Protein AF-A0A6F9CZ52-F1 (afdb_monomer_lite)

Structure (mmCIF, N/CA/C/O backbone):
data_AF-A0A6F9CZ52-F1
#
_entry.id   AF-A0A6F9CZ52-F1
#
loop_
_atom_site.group_PDB
_atom_site.id
_atom_site.type_symbol
_atom_site.label_atom_id
_atom_site.label_alt_id
_atom_site.label_comp_id
_atom_site.label_asym_id
_atom_site.label_entity_id
_atom_site.label_seq_id
_atom_site.pdbx_PDB_ins_code
_atom_site.Cartn_x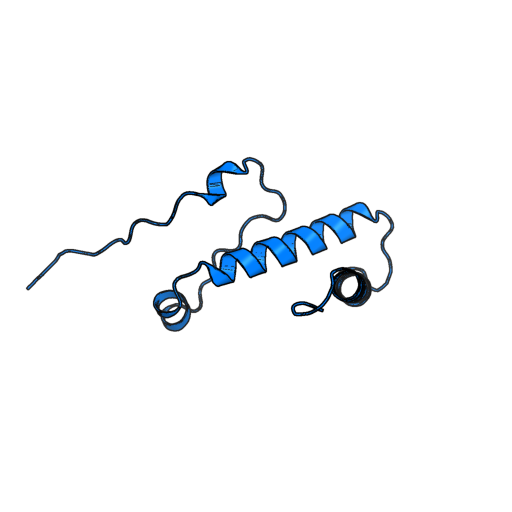
_atom_site.Cartn_y
_atom_site.Cartn_z
_atom_site.occupancy
_atom_site.B_iso_or_equiv
_atom_site.auth_seq_id
_atom_site.auth_comp_id
_atom_site.auth_asym_id
_atom_site.auth_atom_id
_atom_site.pdbx_PDB_model_num
ATOM 1 N N . GLY A 1 1 ? -4.238 -10.393 2.223 1.00 65.62 1 GLY A N 1
ATOM 2 C CA . GLY A 1 1 ? -4.101 -9.009 2.709 1.00 65.62 1 GLY A CA 1
ATOM 3 C C . GLY A 1 1 ? -3.866 -8.102 1.530 1.00 65.62 1 GLY A C 1
ATOM 4 O O . GLY A 1 1 ? -4.827 -7.612 0.975 1.00 65.62 1 GLY A O 1
ATOM 5 N N . ILE A 1 2 ? -2.613 -7.977 1.095 1.00 72.25 2 ILE A N 1
ATOM 6 C CA . ILE A 1 2 ? -2.199 -7.165 -0.063 1.00 72.25 2 ILE A CA 1
ATOM 7 C C . ILE A 1 2 ? -2.978 -7.499 -1.354 1.00 72.25 2 ILE A C 1
ATOM 9 O O . ILE A 1 2 ? -3.606 -6.621 -1.933 1.00 72.25 2 ILE A O 1
ATOM 13 N N . LEU A 1 3 ? -3.029 -8.776 -1.745 1.00 79.25 3 LEU A N 1
ATOM 14 C CA . LEU A 1 3 ? -3.792 -9.256 -2.912 1.00 79.25 3 LEU A CA 1
ATOM 15 C C . LEU A 1 3 ? -5.273 -9.549 -2.597 1.00 79.25 3 LEU A C 1
ATOM 17 O O . LEU A 1 3 ? -5.934 -10.289 -3.316 1.00 79.25 3 LEU A O 1
ATOM 21 N N . SER A 1 4 ? -5.779 -9.067 -1.462 1.00 79.25 4 SER A N 1
ATOM 22 C CA . SER A 1 4 ? -7.135 -9.349 -0.974 1.00 79.25 4 SER A CA 1
ATOM 23 C C . SER A 1 4 ? -7.884 -8.043 -0.706 1.00 79.25 4 SER A C 1
ATOM 25 O O . SER A 1 4 ? -7.353 -6.959 -0.944 1.00 79.25 4 SER A O 1
ATOM 27 N N . ASP A 1 5 ? -9.106 -8.150 -0.189 1.00 87.50 5 ASP A N 1
ATOM 28 C CA . ASP A 1 5 ? -9.927 -7.003 0.197 1.00 87.50 5 ASP A CA 1
ATOM 29 C C . ASP A 1 5 ? -9.310 -6.150 1.328 1.00 87.50 5 ASP A C 1
ATOM 31 O O . ASP A 1 5 ? -8.508 -6.635 2.142 1.00 87.50 5 ASP A O 1
ATOM 35 N N . ASP A 1 6 ? -9.716 -4.879 1.386 1.00 89.94 6 ASP A N 1
ATOM 36 C CA . ASP A 1 6 ? -9.268 -3.895 2.374 1.00 89.94 6 ASP A CA 1
ATOM 37 C C . ASP A 1 6 ? -9.529 -4.331 3.812 1.00 89.94 6 ASP A C 1
ATOM 39 O O . ASP A 1 6 ? -8.670 -4.107 4.661 1.00 89.94 6 ASP A O 1
ATOM 43 N N . GLY A 1 7 ? -10.620 -5.047 4.103 1.00 93.62 7 GLY A N 1
ATOM 44 C CA . GLY A 1 7 ? -10.872 -5.547 5.458 1.00 93.62 7 GLY A CA 1
ATOM 45 C C . GLY A 1 7 ? -9.779 -6.503 5.953 1.00 93.62 7 GLY A C 1
ATOM 46 O O . GLY A 1 7 ? -9.344 -6.442 7.106 1.00 93.62 7 GLY A O 1
ATOM 47 N N . VAL A 1 8 ? -9.262 -7.359 5.066 1.00 94.88 8 VAL A N 1
ATOM 48 C CA . VAL A 1 8 ? -8.185 -8.308 5.397 1.00 94.88 8 VAL A CA 1
ATOM 49 C C . VAL A 1 8 ? -6.849 -7.583 5.553 1.00 94.88 8 VAL A C 1
ATOM 51 O O . VAL A 1 8 ? -6.047 -7.944 6.420 1.00 94.88 8 VAL A O 1
ATOM 54 N N . LEU A 1 9 ? -6.587 -6.573 4.718 1.00 94.06 9 LEU A N 1
ATOM 55 C CA . LEU A 1 9 ? -5.391 -5.740 4.831 1.00 94.06 9 LEU A CA 1
ATOM 56 C C . LEU A 1 9 ? -5.419 -4.905 6.120 1.00 94.06 9 LEU A C 1
ATOM 58 O O . LEU A 1 9 ? -4.443 -4.932 6.867 1.00 94.06 9 LEU A O 1
ATOM 62 N N . ALA A 1 10 ? -6.547 -4.267 6.434 1.00 95.38 10 ALA A N 1
ATOM 63 C CA . ALA A 1 10 ? -6.766 -3.506 7.661 1.00 95.38 10 ALA A CA 1
ATOM 64 C C . ALA A 1 10 ? -6.544 -4.377 8.900 1.00 95.38 10 ALA A C 1
ATOM 66 O O . ALA A 1 10 ? -5.787 -4.004 9.792 1.00 95.38 10 ALA A O 1
ATOM 67 N N . ALA A 1 11 ? -7.124 -5.581 8.933 1.00 94.75 11 ALA A N 1
ATOM 68 C CA . ALA A 1 11 ? -6.939 -6.512 10.044 1.00 94.75 11 ALA A CA 1
ATOM 69 C C . ALA A 1 11 ? -5.470 -6.941 10.214 1.00 94.75 11 ALA A C 1
ATOM 71 O O . ALA A 1 11 ? -4.980 -7.076 11.340 1.00 94.75 11 ALA A O 1
ATOM 72 N N . ALA A 1 12 ? -4.748 -7.154 9.109 1.00 95.50 12 ALA A N 1
ATOM 73 C CA . ALA A 1 12 ? -3.327 -7.488 9.147 1.00 95.50 12 ALA A CA 1
ATOM 74 C C . ALA A 1 12 ? -2.477 -6.314 9.659 1.00 95.50 12 ALA A C 1
ATOM 76 O O . ALA A 1 12 ? -1.615 -6.518 10.515 1.00 95.50 12 ALA A O 1
ATOM 77 N N . LEU A 1 13 ? -2.744 -5.095 9.184 1.00 95.31 13 LEU A N 1
ATOM 78 C CA . LEU A 1 13 ? -2.071 -3.876 9.636 1.00 95.31 13 LEU A CA 1
ATOM 79 C C . LEU A 1 13 ? -2.352 -3.604 11.115 1.00 95.31 13 LEU A C 1
ATOM 81 O O . LEU A 1 13 ? -1.422 -3.381 11.884 1.00 95.31 13 LEU A O 1
ATOM 85 N N . TRP A 1 14 ? -3.604 -3.723 11.546 1.00 96.44 14 TRP A N 1
ATOM 86 C CA . TRP A 1 14 ? -3.995 -3.560 12.943 1.00 96.44 14 TRP A CA 1
ATOM 87 C C . TRP A 1 14 ? -3.281 -4.555 13.866 1.00 96.44 14 TRP A C 1
ATOM 89 O O . TRP A 1 14 ? -2.747 -4.188 14.912 1.00 96.44 14 TRP A O 1
ATOM 99 N N . ARG A 1 15 ? -3.204 -5.827 13.467 1.00 96.75 15 ARG A N 1
ATOM 100 C CA . ARG A 1 15 ? -2.508 -6.840 14.264 1.00 96.75 15 ARG A CA 1
ATOM 101 C C . ARG A 1 15 ? -1.000 -6.599 14.327 1.00 96.75 15 ARG A C 1
ATOM 103 O O . ARG A 1 15 ? -0.423 -6.775 15.393 1.00 96.75 15 ARG A O 1
ATOM 110 N N . ASN A 1 16 ? -0.380 -6.241 13.204 1.00 95.88 16 ASN A N 1
ATOM 111 C CA . ASN A 1 16 ? 1.077 -6.255 13.073 1.00 95.88 16 ASN A CA 1
ATOM 112 C C . ASN A 1 16 ? 1.727 -4.897 13.370 1.00 95.88 16 ASN A C 1
ATOM 114 O O . ASN A 1 16 ? 2.766 -4.860 14.013 1.00 95.88 16 ASN A O 1
ATOM 118 N N . MET A 1 17 ? 1.137 -3.795 12.904 1.00 92.94 17 MET A N 1
ATOM 119 C CA . MET A 1 17 ? 1.695 -2.440 13.048 1.00 92.94 17 MET A CA 1
ATOM 120 C C . MET A 1 17 ? 1.199 -1.751 14.316 1.00 92.94 17 MET A C 1
ATOM 122 O O . MET A 1 17 ? 1.938 -1.008 14.948 1.00 92.94 17 MET A O 1
ATOM 126 N N . PHE A 1 18 ? -0.041 -2.040 14.708 1.00 94.38 18 PHE A N 1
ATOM 127 C CA . PHE A 1 18 ? -0.676 -1.456 15.888 1.00 94.38 18 PHE A CA 1
ATOM 128 C C . PHE A 1 18 ? -0.696 -2.414 17.087 1.00 94.38 18 PHE A C 1
ATOM 130 O O . PHE A 1 18 ? -1.237 -2.080 18.130 1.00 94.38 18 PHE A O 1
ATOM 137 N N . ASN A 1 19 ? -0.144 -3.629 16.969 1.00 94.00 19 ASN A N 1
ATOM 138 C CA . ASN A 1 19 ? -0.177 -4.653 18.025 1.00 94.00 19 ASN A CA 1
ATOM 139 C C . ASN A 1 19 ? -1.589 -4.890 18.609 1.00 94.00 19 ASN A C 1
ATOM 141 O O . ASN A 1 19 ? -1.766 -5.113 19.807 1.00 94.00 19 ASN A O 1
ATOM 145 N N . ARG A 1 20 ? -2.616 -4.832 17.749 1.00 92.88 20 ARG A N 1
ATOM 146 C CA . ARG A 1 20 ? -4.041 -4.903 18.120 1.00 92.88 20 ARG A CA 1
ATOM 147 C C . ARG A 1 20 ? -4.535 -3.745 19.005 1.00 92.88 20 ARG A C 1
ATOM 149 O O . ARG A 1 20 ? -5.591 -3.855 19.622 1.00 92.88 20 ARG A O 1
ATOM 156 N N . GLN A 1 21 ? -3.805 -2.637 19.064 1.00 92.06 21 GLN A N 1
ATOM 157 C CA . GLN A 1 21 ? -4.139 -1.439 19.832 1.00 92.06 21 GLN A CA 1
ATOM 158 C C . GLN A 1 21 ? -4.089 -0.209 18.924 1.00 92.06 21 GLN A C 1
ATOM 160 O O . GLN A 1 21 ? -3.031 0.209 18.471 1.00 92.06 21 GLN A O 1
ATOM 165 N N . CYS A 1 22 ? -5.247 0.379 18.641 1.00 92.38 22 CYS A N 1
ATOM 166 C CA . CYS A 1 22 ? -5.353 1.560 17.792 1.00 92.38 22 CYS A CA 1
ATOM 167 C C . CYS A 1 22 ? -6.387 2.496 18.413 1.00 92.38 22 CYS A C 1
ATOM 169 O O . CYS A 1 22 ? -7.575 2.181 18.420 1.00 92.38 22 CYS A O 1
ATOM 171 N N . GLU A 1 23 ? -5.915 3.596 18.998 1.00 92.25 23 GLU A N 1
ATOM 172 C CA . GLU A 1 23 ? -6.772 4.580 19.671 1.00 92.25 23 GLU A CA 1
ATOM 173 C C . GLU A 1 23 ? -7.517 5.461 18.664 1.00 92.25 23 GLU A C 1
ATOM 175 O O . GLU A 1 23 ? -8.665 5.834 18.897 1.00 92.25 23 GLU A O 1
ATOM 180 N N . ASP A 1 24 ? -6.881 5.755 17.527 1.00 95.19 24 ASP A N 1
ATOM 181 C CA . ASP A 1 24 ? -7.466 6.539 16.446 1.00 95.19 24 ASP A CA 1
ATOM 182 C C . ASP A 1 24 ? -7.573 5.703 15.159 1.00 95.19 24 ASP A C 1
ATOM 184 O O . ASP A 1 24 ? -6.559 5.483 14.487 1.00 95.19 24 ASP A O 1
ATOM 188 N N . PRO A 1 25 ? -8.783 5.269 14.755 1.00 92.44 25 PRO A N 1
ATOM 189 C CA . PRO A 1 25 ? -8.971 4.455 13.555 1.00 92.44 25 PRO A CA 1
ATOM 190 C C . PRO A 1 25 ? -8.512 5.156 12.268 1.00 92.44 25 PRO A C 1
ATOM 192 O O . PRO A 1 25 ? -8.163 4.476 11.303 1.00 92.44 25 PRO A O 1
ATOM 195 N N . ARG A 1 26 ? -8.423 6.494 12.259 1.00 94.81 26 ARG A N 1
ATOM 196 C CA . ARG A 1 26 ? -7.902 7.260 11.115 1.00 94.81 26 ARG A CA 1
ATOM 197 C C . ARG A 1 26 ? -6.427 6.962 10.848 1.00 94.81 26 ARG A C 1
ATOM 199 O O . ARG A 1 26 ? -5.977 7.067 9.714 1.00 94.81 26 ARG A O 1
ATOM 206 N N . GLN A 1 27 ? -5.664 6.560 11.867 1.00 94.31 27 GLN A N 1
ATOM 20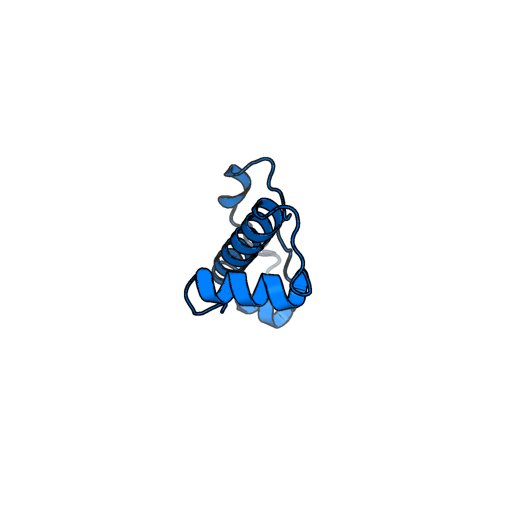7 C CA . GLN A 1 27 ? -4.273 6.138 11.682 1.00 94.31 27 GLN A CA 1
ATOM 208 C C . GLN A 1 27 ? -4.188 4.807 10.930 1.00 94.31 27 GLN A C 1
ATOM 210 O O . GLN A 1 27 ? -3.318 4.636 10.076 1.00 94.31 27 GLN A O 1
ATOM 215 N N . LEU A 1 28 ? -5.093 3.868 11.223 1.00 95.44 28 LEU A N 1
ATOM 216 C CA . LEU A 1 28 ? -5.168 2.597 10.505 1.00 95.44 28 LEU A CA 1
ATOM 217 C C . LEU A 1 28 ? -5.592 2.815 9.050 1.00 95.44 28 LEU A C 1
ATOM 219 O O . LEU A 1 28 ? -4.983 2.240 8.150 1.00 95.44 28 LEU A O 1
ATOM 223 N N . GLU A 1 29 ? -6.593 3.667 8.832 1.00 94.44 29 GLU A N 1
ATOM 224 C CA . GLU A 1 29 ? -7.045 4.069 7.499 1.00 94.44 29 GLU A CA 1
ATOM 225 C C . GLU A 1 29 ? -5.915 4.721 6.691 1.00 94.44 29 GLU A C 1
ATOM 227 O O . GLU A 1 29 ? -5.647 4.293 5.570 1.00 94.44 29 GLU A O 1
ATOM 232 N N . LEU A 1 30 ?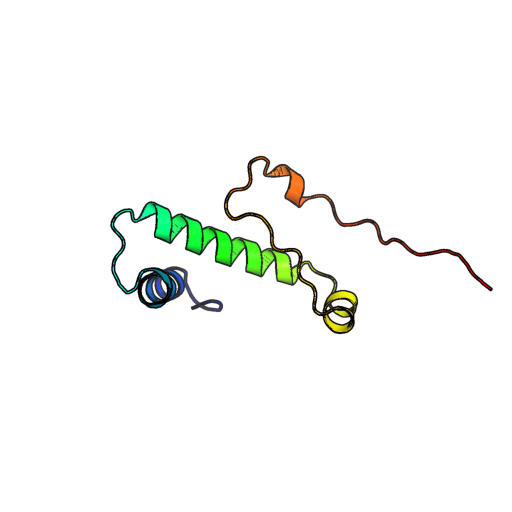 -5.171 5.662 7.284 1.00 94.62 30 LEU A N 1
ATOM 233 C CA . LEU A 1 30 ? -4.042 6.331 6.631 1.00 94.62 30 LEU A CA 1
ATOM 234 C C . LEU A 1 30 ? -2.951 5.343 6.185 1.00 94.62 30 LEU A C 1
ATOM 236 O O . LEU A 1 30 ? -2.441 5.436 5.068 1.00 94.62 30 LEU A O 1
ATOM 240 N N . ILE A 1 31 ? -2.584 4.382 7.040 1.00 94.12 31 ILE A N 1
ATOM 241 C CA . ILE A 1 31 ? -1.579 3.366 6.687 1.00 94.12 31 ILE A CA 1
ATOM 242 C C . ILE A 1 31 ? -2.118 2.421 5.611 1.00 94.12 31 ILE A C 1
ATOM 244 O O . ILE A 1 31 ? -1.379 2.053 4.698 1.00 94.12 31 ILE A O 1
ATOM 248 N N . LEU A 1 32 ? -3.393 2.035 5.687 1.00 94.31 32 LEU A N 1
ATOM 249 C CA . LEU A 1 32 ? -4.026 1.203 4.668 1.00 94.31 32 LEU A CA 1
ATOM 250 C C . LEU A 1 32 ? -4.016 1.895 3.301 1.00 94.31 32 LEU A C 1
ATOM 252 O O . LEU A 1 32 ? -3.568 1.298 2.319 1.00 94.31 32 LEU A O 1
ATOM 256 N N . GLU A 1 33 ? -4.438 3.158 3.249 1.00 93.25 33 GLU A N 1
ATOM 257 C CA . GLU A 1 33 ? -4.442 3.966 2.031 1.00 93.25 33 GLU A CA 1
ATOM 258 C C . GLU A 1 33 ? -3.024 4.110 1.464 1.00 93.25 33 GLU A C 1
ATOM 260 O O . GLU A 1 33 ? -2.798 3.923 0.266 1.00 93.25 33 GLU A O 1
ATOM 265 N N . TYR A 1 34 ? -2.040 4.370 2.325 1.00 93.38 34 TYR A N 1
ATOM 266 C CA . TYR A 1 34 ? -0.643 4.454 1.922 1.00 93.38 34 TYR A CA 1
ATOM 267 C C . TYR A 1 34 ? -0.125 3.154 1.310 1.00 93.38 34 TYR A C 1
ATOM 269 O O . TYR A 1 34 ? 0.475 3.189 0.236 1.00 93.38 34 TYR A O 1
ATOM 277 N N . VAL A 1 35 ? -0.385 2.006 1.942 1.00 93.00 35 VAL A N 1
ATOM 278 C CA . VAL A 1 35 ? 0.031 0.696 1.420 1.00 93.00 35 VAL A CA 1
ATOM 279 C C . VAL A 1 35 ? -0.595 0.438 0.048 1.00 93.00 35 VAL A C 1
ATOM 281 O O . VAL A 1 35 ? 0.098 -0.018 -0.861 1.00 93.00 35 VAL A O 1
ATOM 284 N N . ARG A 1 36 ? -1.873 0.791 -0.148 1.00 91.69 36 ARG A N 1
ATOM 285 C CA . ARG A 1 36 ? -2.540 0.684 -1.456 1.00 91.69 36 ARG A CA 1
ATOM 286 C C . ARG A 1 36 ? -1.886 1.569 -2.512 1.00 91.69 36 ARG A C 1
ATOM 288 O O . ARG A 1 36 ? -1.579 1.085 -3.601 1.00 91.69 36 ARG A O 1
ATOM 295 N N . LYS A 1 37 ? -1.610 2.830 -2.178 1.00 89.50 37 LYS A N 1
ATOM 296 C CA . LYS A 1 37 ? -0.911 3.766 -3.070 1.00 89.50 37 LYS A CA 1
ATOM 297 C C . LYS A 1 37 ? 0.497 3.283 -3.412 1.00 89.50 37 LYS A C 1
ATOM 299 O O . LYS A 1 37 ? 0.907 3.393 -4.564 1.00 89.50 37 LYS A O 1
ATOM 304 N N . GLN A 1 38 ? 1.246 2.748 -2.450 1.00 90.19 38 GLN A N 1
ATOM 305 C CA . GLN A 1 38 ? 2.592 2.242 -2.723 1.00 90.19 38 GLN A CA 1
ATOM 306 C C . GLN A 1 38 ? 2.565 1.021 -3.640 1.00 90.19 38 GLN A C 1
ATOM 308 O O . GLN A 1 38 ? 3.386 0.955 -4.543 1.00 90.19 38 GLN A O 1
ATOM 313 N N . MET A 1 39 ? 1.605 0.105 -3.484 1.00 89.75 39 MET A N 1
ATOM 314 C CA . MET A 1 39 ? 1.471 -1.025 -4.411 1.00 89.75 39 MET A CA 1
ATOM 315 C C . MET A 1 39 ? 1.191 -0.569 -5.840 1.00 89.75 39 MET A C 1
ATOM 317 O O . MET A 1 39 ? 1.926 -0.943 -6.744 1.00 89.75 39 MET A O 1
ATOM 321 N N . GLN A 1 40 ? 0.215 0.327 -6.018 1.00 87.38 40 GLN A N 1
ATOM 322 C CA . GLN A 1 40 ? -0.066 0.911 -7.333 1.00 87.38 40 GLN A CA 1
ATOM 323 C C . GLN A 1 40 ? 1.152 1.634 -7.918 1.00 87.38 40 GLN A C 1
ATOM 325 O O . GLN A 1 40 ? 1.345 1.630 -9.124 1.00 87.38 40 GLN A O 1
ATOM 330 N N . PHE A 1 41 ? 1.976 2.267 -7.079 1.00 87.31 41 PHE A N 1
ATOM 331 C CA . PHE A 1 41 ? 3.201 2.922 -7.532 1.00 87.31 41 PHE A CA 1
ATOM 332 C C . PHE A 1 41 ? 4.269 1.928 -7.972 1.00 87.31 41 PHE A C 1
ATOM 334 O O . PHE A 1 41 ? 4.873 2.139 -9.017 1.00 87.31 41 PHE A O 1
ATOM 341 N N . ILE A 1 42 ? 4.481 0.847 -7.220 1.00 88.94 42 ILE A N 1
ATOM 342 C CA . ILE A 1 42 ? 5.423 -0.209 -7.608 1.00 88.94 42 ILE A CA 1
ATOM 343 C C . ILE A 1 42 ? 5.048 -0.769 -8.982 1.00 88.94 42 ILE A C 1
ATOM 345 O O . ILE A 1 42 ? 5.931 -0.931 -9.816 1.00 88.94 42 ILE A O 1
ATOM 349 N N . ASP A 1 43 ? 3.754 -0.969 -9.249 1.00 87.62 43 ASP A N 1
ATOM 350 C CA . ASP A 1 43 ? 3.266 -1.456 -10.547 1.00 87.62 43 ASP A CA 1
ATOM 351 C C . ASP A 1 43 ? 3.571 -0.494 -11.716 1.00 87.62 43 ASP A C 1
ATOM 353 O O . ASP A 1 43 ? 3.504 -0.894 -12.876 1.00 87.62 43 ASP A O 1
ATOM 357 N N . THR A 1 44 ? 3.900 0.773 -11.431 1.00 86.75 44 THR A N 1
ATOM 358 C CA . THR A 1 44 ? 4.288 1.779 -12.440 1.00 86.75 44 THR A CA 1
ATOM 359 C C . THR A 1 44 ? 5.796 1.938 -12.616 1.00 86.75 44 THR A C 1
ATOM 361 O O . THR A 1 44 ? 6.219 2.682 -13.501 1.00 86.75 44 THR A O 1
ATOM 364 N N . LEU A 1 45 ? 6.609 1.297 -11.772 1.00 88.06 45 LEU A N 1
ATOM 365 C CA . LEU A 1 45 ? 8.063 1.376 -11.877 1.00 88.06 45 LEU A CA 1
ATOM 366 C C . LEU A 1 45 ? 8.568 0.536 -13.049 1.00 88.06 45 LEU A C 1
ATOM 368 O O . LEU A 1 45 ? 7.992 -0.498 -13.386 1.00 88.06 45 LEU A O 1
ATOM 372 N N . ASP A 1 46 ? 9.680 0.970 -13.637 1.00 87.62 46 ASP A N 1
ATOM 373 C CA . ASP A 1 46 ? 10.390 0.157 -14.615 1.00 87.62 46 ASP A CA 1
ATOM 374 C C . ASP A 1 46 ? 10.999 -1.070 -13.921 1.00 87.62 46 ASP A C 1
ATOM 376 O O . ASP A 1 46 ? 11.785 -0.959 -12.974 1.00 87.62 46 ASP A O 1
ATOM 380 N N . GLY A 1 47 ? 10.592 -2.254 -14.380 1.00 84.94 47 GLY A N 1
ATOM 381 C CA . GLY A 1 47 ? 11.044 -3.525 -13.838 1.00 84.94 47 GLY A CA 1
ATOM 382 C C . GLY A 1 47 ? 12.527 -3.786 -14.093 1.00 84.94 47 GLY A C 1
ATOM 383 O O . GLY A 1 47 ? 13.163 -4.417 -13.252 1.00 84.94 47 GLY A O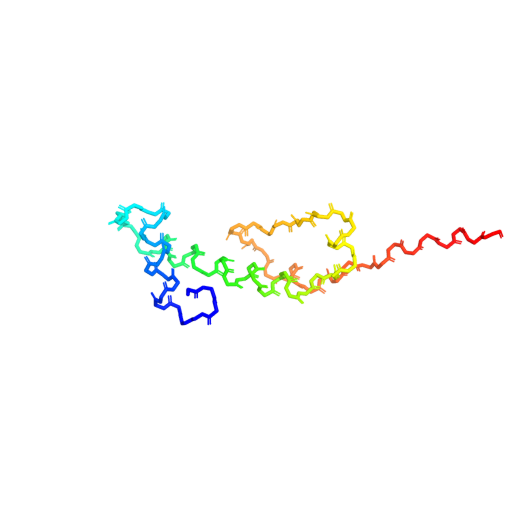 1
ATOM 384 N N . GLU A 1 48 ? 13.094 -3.300 -15.202 1.00 86.50 48 GLU A N 1
ATOM 385 C CA . GLU A 1 48 ? 14.520 -3.493 -15.495 1.00 86.50 48 GLU A CA 1
ATOM 386 C C . GLU A 1 48 ? 15.387 -2.677 -14.533 1.00 86.50 48 GLU A C 1
ATOM 388 O O . GLU A 1 48 ? 16.250 -3.240 -13.856 1.00 86.50 48 GLU A O 1
ATOM 393 N N . ASP A 1 49 ? 15.089 -1.387 -14.372 1.00 84.06 49 ASP A N 1
ATOM 394 C CA . ASP A 1 49 ? 15.776 -0.521 -13.409 1.00 84.06 49 ASP A CA 1
ATOM 395 C C . ASP A 1 49 ? 15.617 -1.026 -11.969 1.00 84.06 49 ASP A C 1
ATOM 397 O O . ASP A 1 49 ? 16.577 -1.021 -11.190 1.00 84.06 49 ASP A O 1
ATOM 401 N N . LEU A 1 50 ? 14.425 -1.508 -11.601 1.00 87.56 50 LEU A N 1
ATOM 402 C CA . LEU A 1 50 ? 14.177 -2.061 -10.272 1.00 87.56 50 LEU A CA 1
ATOM 403 C C . LEU A 1 50 ? 14.983 -3.344 -10.021 1.00 87.56 50 LEU A C 1
ATOM 405 O O . LEU A 1 50 ? 15.497 -3.528 -8.920 1.00 87.56 50 LEU A O 1
ATOM 409 N N . LEU A 1 51 ? 15.124 -4.223 -11.017 1.00 89.00 51 LEU A N 1
ATOM 410 C CA . LEU A 1 51 ? 15.929 -5.444 -10.899 1.00 89.00 51 LEU A CA 1
ATOM 411 C C . LEU A 1 51 ? 17.434 -5.150 -10.859 1.00 89.00 51 LEU A C 1
ATOM 413 O O . LEU A 1 51 ? 18.168 -5.859 -10.170 1.00 89.00 51 LEU A O 1
ATOM 417 N N . LEU A 1 52 ? 17.890 -4.120 -11.576 1.00 91.06 52 LEU A N 1
ATOM 418 C CA . LEU A 1 52 ? 19.299 -3.723 -11.616 1.00 91.06 52 LEU A CA 1
ATOM 419 C C . LEU A 1 52 ? 19.737 -2.984 -10.348 1.00 91.06 52 LEU A C 1
ATOM 421 O O . LEU A 1 52 ? 20.835 -3.224 -9.848 1.00 91.06 52 LEU A O 1
ATOM 425 N N . THR A 1 53 ? 18.897 -2.086 -9.831 1.00 90.06 53 THR A N 1
ATOM 426 C CA . THR A 1 53 ? 19.245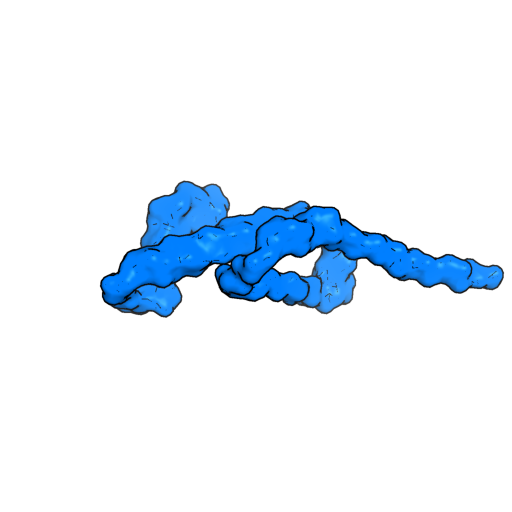 -1.231 -8.684 1.00 90.06 53 THR A CA 1
ATOM 427 C C . THR A 1 53 ? 18.749 -1.784 -7.352 1.00 90.06 53 THR A C 1
ATOM 429 O O . THR A 1 53 ? 19.381 -1.565 -6.321 1.00 90.06 53 THR A O 1
ATOM 432 N N . GLY A 1 54 ? 17.612 -2.488 -7.344 1.00 87.38 54 GLY A N 1
ATOM 433 C CA . GLY A 1 54 ? 16.900 -2.867 -6.123 1.00 87.38 54 GLY A CA 1
ATOM 434 C C . GLY A 1 54 ? 16.343 -1.675 -5.335 1.00 87.38 54 GLY A C 1
ATOM 435 O O . GLY A 1 54 ? 15.867 -1.853 -4.211 1.00 87.38 54 GLY A O 1
ATOM 436 N N . GLU A 1 55 ? 16.406 -0.459 -5.884 1.00 87.31 55 GLU A N 1
ATOM 437 C CA . GLU A 1 55 ? 16.035 0.761 -5.178 1.00 87.31 55 GLU A CA 1
ATOM 438 C C . GLU A 1 55 ? 14.600 1.180 -5.498 1.00 87.31 55 GLU A C 1
ATOM 440 O O . GLU A 1 55 ? 14.216 1.374 -6.649 1.00 87.31 55 GLU A O 1
ATOM 445 N N . VAL A 1 56 ? 13.812 1.409 -4.447 1.00 87.38 56 VAL A N 1
ATOM 446 C CA . VAL A 1 56 ? 12.488 2.029 -4.550 1.00 87.38 56 VAL A CA 1
ATOM 447 C C . VAL A 1 56 ? 12.504 3.340 -3.779 1.00 87.38 56 VAL A C 1
ATOM 449 O O . VAL A 1 56 ? 12.690 3.3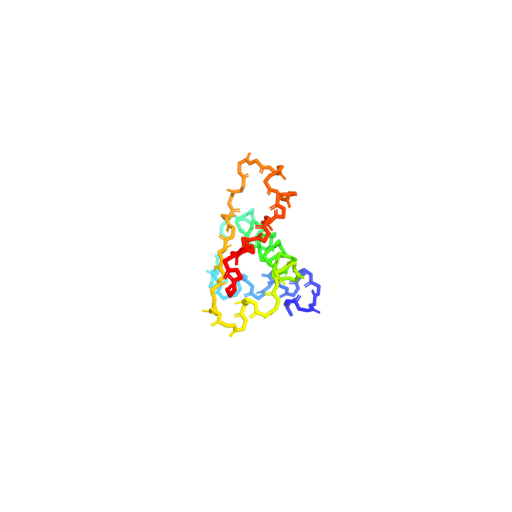65 -2.560 1.00 87.38 56 VAL A O 1
ATOM 452 N N . LYS A 1 57 ? 12.255 4.448 -4.480 1.00 86.94 57 LYS A N 1
ATOM 453 C CA . LYS A 1 57 ? 11.996 5.744 -3.843 1.00 86.94 57 LYS A CA 1
ATOM 454 C C . LYS A 1 57 ? 10.548 5.792 -3.372 1.00 86.94 57 LYS A C 1
ATOM 456 O O . LYS A 1 57 ? 9.661 6.231 -4.098 1.00 86.94 57 LYS A O 1
ATOM 461 N N . TRP A 1 58 ? 10.324 5.309 -2.154 1.00 87.12 58 TRP A N 1
ATOM 462 C CA . TRP A 1 58 ? 9.012 5.317 -1.513 1.00 87.12 58 TRP A CA 1
ATOM 463 C C . TRP A 1 58 ? 8.449 6.734 -1.406 1.00 87.12 58 TRP A C 1
ATOM 465 O O . TRP A 1 58 ? 9.163 7.680 -1.059 1.00 87.12 58 TRP A O 1
ATOM 475 N N . ARG A 1 59 ? 7.153 6.881 -1.687 1.00 86.31 59 ARG A N 1
ATOM 476 C CA . ARG A 1 59 ? 6.464 8.170 -1.555 1.00 86.31 59 ARG A CA 1
ATOM 477 C C . ARG A 1 59 ? 6.204 8.468 -0.073 1.00 86.31 59 ARG A C 1
ATOM 479 O O . ARG A 1 59 ? 6.179 7.545 0.738 1.00 86.31 59 ARG A O 1
ATOM 486 N N . PRO A 1 60 ? 6.028 9.733 0.331 1.00 90.12 60 PRO A N 1
ATOM 487 C CA . PRO A 1 60 ? 5.720 10.045 1.722 1.00 90.12 60 PRO A CA 1
ATOM 488 C C . PRO A 1 60 ? 4.342 9.504 2.132 1.00 90.12 60 PRO A C 1
ATOM 490 O O . PRO A 1 60 ? 3.423 9.428 1.320 1.00 90.12 60 PRO A O 1
ATOM 493 N N . LEU A 1 61 ? 4.183 9.194 3.424 1.00 88.19 61 LEU A N 1
ATOM 494 C CA . LEU A 1 61 ? 2.898 8.783 4.013 1.00 88.19 61 LEU A CA 1
ATOM 495 C C . LEU A 1 61 ? 1.808 9.851 3.833 1.00 88.19 61 LEU A C 1
ATOM 497 O O . LEU A 1 61 ? 0.649 9.534 3.584 1.00 88.19 61 LEU A O 1
ATOM 501 N N . LEU A 1 62 ? 2.200 11.120 3.951 1.00 86.81 62 LEU A N 1
ATOM 502 C CA . LEU A 1 62 ? 1.342 12.283 3.756 1.00 86.81 62 LEU A CA 1
ATOM 503 C C . LEU A 1 62 ? 1.819 13.036 2.514 1.00 86.81 62 LEU A C 1
ATOM 505 O O . LEU A 1 62 ? 2.872 13.679 2.535 1.00 86.81 62 LEU A O 1
ATOM 509 N N . GLU A 1 63 ? 1.046 12.971 1.437 1.00 74.12 63 GLU A N 1
ATOM 510 C CA . GLU A 1 63 ? 1.281 13.794 0.253 1.00 74.12 63 GLU A CA 1
ATOM 511 C C . GLU A 1 63 ? 0.632 15.169 0.457 1.00 74.12 63 GLU A C 1
ATOM 513 O O . GLU A 1 63 ? -0.558 15.271 0.749 1.00 74.12 63 GLU A O 1
ATOM 518 N N . LYS A 1 64 ? 1.421 16.239 0.318 1.00 68.62 64 LYS A N 1
ATOM 519 C CA . LYS A 1 64 ? 0.915 17.621 0.378 1.00 68.62 64 LYS A CA 1
ATOM 520 C C . LYS A 1 64 ? 0.307 18.071 -0.957 1.00 68.62 64 LYS A C 1
ATOM 522 O O . LYS A 1 64 ? -0.590 18.901 -0.943 1.00 68.62 64 LYS A O 1
ATOM 527 N N . ASP A 1 65 ? 0.752 17.467 -2.068 1.00 64.56 65 ASP A N 1
ATOM 528 C CA . ASP A 1 65 ? 0.361 17.811 -3.439 1.00 64.56 65 ASP A CA 1
ATOM 529 C C . ASP A 1 65 ? 0.108 16.554 -4.296 1.00 64.56 65 ASP A C 1
ATOM 531 O O . ASP A 1 65 ? 1.037 15.915 -4.805 1.00 64.56 65 ASP A O 1
ATOM 535 N N . ALA A 1 66 ? -1.171 16.234 -4.523 1.00 57.03 66 ALA A N 1
ATOM 536 C CA . ALA A 1 66 ? -1.619 15.072 -5.304 1.00 57.03 66 ALA A CA 1
ATOM 537 C C . ALA A 1 66 ? -1.239 15.123 -6.805 1.00 57.03 66 ALA A C 1
ATOM 539 O O . ALA A 1 66 ? -1.407 14.151 -7.531 1.00 57.03 66 ALA A O 1
ATOM 540 N N . GLN A 1 67 ? -0.721 16.250 -7.304 1.00 56.34 67 GLN A N 1
ATOM 541 C CA . GLN A 1 67 ? -0.313 16.416 -8.708 1.00 56.34 67 GLN A CA 1
ATOM 542 C C . GLN A 1 67 ? 1.109 15.913 -9.007 1.00 56.34 67 GLN A C 1
ATOM 544 O O . GLN A 1 67 ? 1.488 15.796 -10.173 1.00 56.34 67 GLN A O 1
ATOM 549 N N . SER A 1 68 ? 1.896 15.574 -7.980 1.00 56.34 68 SER A N 1
ATOM 550 C CA . SER A 1 68 ? 3.217 14.942 -8.148 1.00 56.34 68 SER A CA 1
ATOM 551 C C . SER A 1 68 ? 3.149 13.563 -8.831 1.00 56.34 68 SER A C 1
ATOM 553 O O . SER A 1 68 ? 4.143 13.104 -9.387 1.00 56.34 68 SER A O 1
ATOM 555 N N . ILE A 1 69 ? 1.956 12.961 -8.868 1.00 53.28 69 ILE A N 1
ATOM 556 C CA . ILE A 1 69 ? 1.635 11.621 -9.381 1.00 53.28 69 ILE A CA 1
ATOM 557 C C . ILE A 1 69 ? 1.845 11.478 -10.904 1.00 53.28 69 ILE A C 1
ATOM 559 O O . ILE A 1 69 ? 2.035 10.369 -11.390 1.00 53.28 69 ILE A O 1
ATOM 563 N N . LEU A 1 70 ? 1.837 12.573 -11.676 1.00 54.16 70 LEU A N 1
ATOM 564 C CA . LEU A 1 70 ? 1.843 12.516 -13.151 1.00 54.16 70 LEU A CA 1
ATOM 565 C C . LEU A 1 70 ? 3.218 12.711 -13.805 1.00 54.16 70 LEU A C 1
ATOM 567 O O . LEU A 1 70 ? 3.331 12.610 -15.028 1.00 54.16 70 LEU A O 1
ATOM 571 N N . LYS A 1 71 ? 4.271 13.021 -13.039 1.00 50.16 71 LYS A N 1
ATOM 572 C CA . LYS A 1 71 ? 5.607 13.214 -13.618 1.00 50.16 71 LYS A CA 1
ATOM 573 C C . LYS A 1 71 ? 6.315 11.871 -13.748 1.00 50.16 71 LYS A C 1
ATOM 575 O O . LYS A 1 71 ? 7.073 11.477 -12.868 1.00 50.16 71 LYS A O 1
ATOM 580 N N . VAL A 1 72 ? 6.068 11.197 -14.868 1.00 53.12 72 VAL A N 1
ATOM 581 C CA . VAL A 1 72 ? 6.911 10.090 -15.334 1.00 53.12 72 VAL A CA 1
ATOM 582 C C . VAL A 1 72 ? 8.356 10.605 -15.393 1.00 53.12 72 VAL A C 1
ATOM 584 O O . VAL A 1 72 ? 8.581 11.660 -16.000 1.00 53.12 72 VAL A O 1
ATOM 587 N N . PRO A 1 73 ? 9.331 9.941 -14.747 1.00 54.94 73 PRO A N 1
ATOM 588 C CA . PRO A 1 73 ? 10.730 10.311 -14.891 1.00 54.94 73 PRO A CA 1
ATOM 589 C C . PRO A 1 73 ? 11.094 10.225 -16.373 1.00 54.94 73 PRO A C 1
ATOM 591 O O . PRO A 1 73 ? 10.931 9.180 -16.996 1.00 54.94 73 PRO A O 1
ATOM 594 N N . THR A 1 74 ? 11.539 11.331 -16.968 1.00 52.50 74 THR A N 1
ATOM 595 C CA . THR A 1 74 ? 12.104 11.292 -18.319 1.00 52.50 74 THR A CA 1
ATOM 596 C C . THR A 1 74 ? 13.323 10.376 -18.293 1.00 52.50 74 THR A C 1
ATOM 598 O O . THR A 1 74 ? 14.192 10.602 -17.444 1.00 52.50 74 THR A O 1
ATOM 601 N N . PRO A 1 75 ? 13.415 9.371 -19.182 1.00 50.16 75 PRO A N 1
ATOM 602 C CA . PRO A 1 75 ? 14.577 8.503 -19.227 1.00 50.16 75 PRO A CA 1
ATOM 603 C C . PRO A 1 75 ? 15.805 9.365 -19.512 1.00 50.16 75 PRO A C 1
ATOM 605 O O . PRO A 1 75 ? 15.859 10.086 -20.511 1.00 50.16 75 PRO A O 1
ATOM 608 N N . THR A 1 76 ? 16.789 9.314 -18.618 1.00 52.03 76 THR A N 1
ATOM 609 C CA . THR A 1 76 ? 18.104 9.912 -18.863 1.00 52.03 76 THR A CA 1
ATOM 610 C C . THR A 1 76 ? 18.863 8.959 -19.780 1.00 52.03 76 THR A C 1
ATOM 612 O O . THR A 1 76 ? 19.769 8.259 -19.343 1.00 52.03 76 THR A O 1
ATOM 615 N N . TYR A 1 77 ? 18.448 8.871 -21.048 1.00 52.91 77 TYR A N 1
ATOM 616 C CA . TYR A 1 77 ? 19.257 8.206 -22.061 1.00 52.91 77 TYR A CA 1
ATOM 617 C C . TYR A 1 77 ? 20.496 9.075 -22.269 1.00 52.91 77 TYR A C 1
ATOM 619 O O . TYR A 1 77 ? 20.438 10.175 -22.821 1.00 52.91 77 TYR A O 1
ATOM 627 N N . ASN A 1 78 ? 21.617 8.625 -21.721 1.00 62.47 78 ASN A N 1
ATOM 628 C CA . ASN A 1 78 ? 22.925 9.180 -21.993 1.00 62.47 78 ASN A CA 1
ATOM 629 C C . ASN A 1 78 ? 23.299 8.829 -23.436 1.00 62.47 78 ASN A C 1
ATOM 631 O O . ASN A 1 78 ? 23.909 7.803 -23.706 1.00 62.47 78 ASN A O 1
ATOM 635 N N . ASP A 1 79 ? 22.955 9.738 -24.346 1.00 61.09 79 ASP A N 1
ATOM 636 C CA . ASP A 1 79 ? 23.268 9.730 -25.782 1.00 61.09 79 ASP A CA 1
ATOM 637 C C . ASP A 1 79 ? 24.780 9.895 -26.084 1.00 61.09 79 ASP A C 1
ATOM 639 O O . ASP A 1 79 ? 25.181 10.432 -27.115 1.00 61.09 79 ASP A O 1
ATOM 643 N N . ALA A 1 80 ? 25.661 9.440 -25.188 1.00 53.47 80 ALA A N 1
ATOM 644 C CA . ALA A 1 80 ? 27.089 9.325 -25.464 1.00 53.47 80 ALA A CA 1
ATOM 645 C C . ALA A 1 80 ? 27.338 8.015 -26.226 1.00 53.47 80 ALA A C 1
ATOM 647 O O . ALA A 1 80 ? 27.897 7.053 -25.698 1.00 53.47 80 ALA A O 1
ATOM 648 N N . GLY A 1 81 ? 26.842 7.983 -27.464 1.00 52.88 81 GLY A N 1
ATOM 649 C CA . GLY A 1 81 ? 27.217 6.995 -28.463 1.00 52.88 81 GLY A CA 1
ATOM 650 C C . GLY A 1 81 ? 28.721 7.034 -28.762 1.00 52.88 81 GLY A C 1
ATOM 651 O O . GLY A 1 81 ? 29.363 8.073 -28.609 1.00 52.88 81 GLY A O 1
ATOM 652 N N . LEU A 1 82 ? 29.221 5.854 -29.143 1.00 40.69 82 LEU A N 1
ATOM 653 C CA . LEU A 1 82 ? 30.546 5.506 -29.683 1.00 40.69 82 LEU A CA 1
ATOM 654 C C . LEU A 1 82 ? 31.316 6.628 -30.398 1.00 40.69 82 LEU A C 1
ATOM 656 O O . LEU A 1 82 ? 30.726 7.274 -31.293 1.00 40.69 82 LEU A O 1
#

Foldseek 3Di:
DLPDDLVVVLVVCCCPVVVVDDPDVVVSVLVSVLSNVQVVVVVVDDPVCCVVPVDDPRDDSDDPDPVVVPDDPDPPPPPPDD

Sequence (82 aa):
GILSDDGVLAAALWRNMFNRQCEDPRQLELILEYVRKQMQFIDTLDGEDLLLTGEVKWRPLLEKDAQSILKVPTPTYNDAGL

Secondary structure (DSSP, 8-state):
-TTS-HHHHHHHHHHHTSTT--S-HHHHHHHHHHHHHHHHHHTTS-HHHHHHH----PPPSS-S-GGGGG-PPPP-------

pLDDT: mean 81.74, std 15.76, range [40.69, 96.75]

Radius of gyration: 17.03 Å; chains: 1; bounding box: 41×27×50 Å